Protein AF-A0A941W7H8-F1 (afdb_monomer_lite)

pLDDT: mean 78.8, std 16.35, range [46.91, 96.94]

Structure (mmCIF, N/CA/C/O backbone):
data_AF-A0A941W7H8-F1
#
_entry.id   AF-A0A941W7H8-F1
#
loop_
_atom_site.group_PDB
_atom_site.id
_atom_site.type_symbol
_atom_site.label_atom_id
_atom_site.label_alt_id
_atom_site.label_comp_id
_atom_site.label_asym_id
_atom_site.label_entity_id
_atom_site.label_seq_id
_atom_site.pdbx_PDB_ins_code
_atom_site.Cartn_x
_atom_site.Cartn_y
_atom_site.Cartn_z
_atom_site.occupancy
_atom_site.B_iso_or_equiv
_atom_site.auth_seq_id
_atom_site.auth_comp_id
_atom_site.auth_asym_id
_atom_site.auth_atom_id
_atom_site.pdbx_PDB_model_num
ATOM 1 N N . MET A 1 1 ? 35.694 -23.625 -44.343 1.00 49.50 1 MET A N 1
ATOM 2 C CA . MET A 1 1 ? 34.897 -23.511 -43.108 1.00 49.50 1 MET A CA 1
ATOM 3 C C . MET A 1 1 ? 34.350 -22.102 -43.119 1.00 49.50 1 MET A C 1
ATOM 5 O O . MET A 1 1 ? 35.145 -21.180 -43.228 1.00 49.50 1 MET A O 1
ATOM 9 N N . VAL A 1 2 ? 33.027 -21.968 -43.224 1.00 52.56 2 VAL A 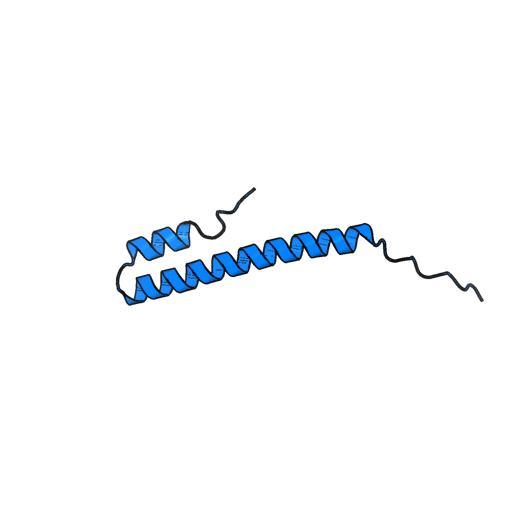N 1
ATOM 10 C CA . VAL A 1 2 ? 32.339 -20.676 -43.134 1.00 52.56 2 VAL A CA 1
ATOM 11 C C . VAL A 1 2 ? 32.376 -20.303 -41.661 1.00 52.56 2 VAL A C 1
ATOM 13 O O . VAL A 1 2 ? 31.729 -20.960 -40.854 1.00 52.56 2 VAL A O 1
ATOM 16 N N . ASP A 1 3 ? 33.220 -19.337 -41.326 1.00 59.09 3 ASP A N 1
ATOM 17 C CA . ASP A 1 3 ? 33.173 -18.652 -40.041 1.00 59.09 3 ASP A CA 1
ATOM 18 C C . ASP A 1 3 ? 32.229 -17.469 -40.267 1.00 59.09 3 ASP A C 1
ATOM 20 O O . ASP A 1 3 ? 32.616 -16.430 -40.801 1.00 59.09 3 ASP A O 1
ATOM 24 N N . GLU A 1 4 ? 30.938 -17.715 -40.054 1.00 63.16 4 GLU A N 1
ATOM 25 C CA . GLU A 1 4 ? 29.924 -16.667 -40.042 1.00 63.16 4 GLU A CA 1
ATOM 26 C C . GLU A 1 4 ? 30.098 -15.934 -38.707 1.00 63.16 4 GLU A C 1
ATOM 28 O O . GLU A 1 4 ? 29.924 -16.566 -37.660 1.00 63.16 4 GLU A O 1
ATOM 33 N N . PRO A 1 5 ? 30.513 -14.653 -38.686 1.00 58.88 5 PRO A N 1
ATOM 34 C CA . PRO A 1 5 ? 30.555 -13.926 -37.434 1.00 58.88 5 PRO A CA 1
ATOM 35 C C . PRO A 1 5 ? 29.113 -13.778 -36.950 1.00 58.88 5 PRO A C 1
ATOM 37 O O . PRO A 1 5 ? 28.300 -13.104 -37.581 1.00 58.88 5 PRO A O 1
ATOM 40 N N . VAL A 1 6 ? 28.818 -14.470 -35.850 1.00 61.03 6 VAL A N 1
ATOM 41 C CA . VAL A 1 6 ? 27.629 -14.309 -35.011 1.00 61.03 6 VAL A CA 1
ATOM 42 C C . VAL A 1 6 ? 27.199 -12.844 -34.979 1.00 61.03 6 VAL A C 1
ATOM 44 O O . VAL A 1 6 ? 28.010 -11.978 -34.650 1.00 61.03 6 VAL A O 1
ATOM 47 N N . SER A 1 7 ? 25.940 -12.585 -35.356 1.00 57.16 7 SER A N 1
ATOM 48 C CA . SER A 1 7 ? 25.302 -11.270 -35.278 1.00 57.16 7 SER A CA 1
ATOM 49 C C . SER A 1 7 ? 25.720 -10.560 -33.999 1.00 57.16 7 SER A C 1
ATOM 51 O O . SER A 1 7 ? 25.468 -11.055 -32.899 1.00 57.16 7 SER A O 1
ATOM 53 N N . SER A 1 8 ? 26.364 -9.405 -34.152 1.00 58.53 8 SER A N 1
ATOM 54 C CA . SER A 1 8 ? 26.553 -8.465 -33.056 1.00 58.53 8 SER A CA 1
ATOM 55 C C . SER A 1 8 ? 25.196 -8.255 -32.377 1.00 58.53 8 SER A C 1
ATOM 57 O O . SER A 1 8 ? 24.229 -7.992 -33.096 1.00 58.53 8 SER A O 1
ATOM 59 N N . PRO A 1 9 ? 25.088 -8.393 -31.044 1.00 59.66 9 PRO A N 1
ATOM 60 C CA . PRO A 1 9 ? 23.848 -8.057 -30.361 1.00 59.66 9 PRO A CA 1
ATOM 61 C C . PRO A 1 9 ? 23.561 -6.590 -30.667 1.00 59.66 9 PRO A C 1
ATOM 63 O O . PRO A 1 9 ? 24.449 -5.759 -30.481 1.00 59.66 9 PRO A O 1
ATOM 66 N N . GLU A 1 10 ? 22.380 -6.284 -31.201 1.00 55.31 10 GLU A N 1
ATOM 67 C CA . GLU A 1 10 ? 21.909 -4.906 -31.341 1.00 55.31 10 GLU A CA 1
ATOM 68 C C . GLU A 1 10 ? 21.938 -4.289 -29.929 1.00 55.31 10 GLU A C 1
ATOM 70 O O . GLU A 1 10 ? 21.168 -4.715 -29.067 1.00 55.31 10 GLU A O 1
ATOM 75 N N . PRO A 1 11 ? 22.884 -3.382 -29.617 1.00 55.50 11 PRO A N 1
ATOM 76 C CA . PRO A 1 11 ? 23.114 -2.958 -28.236 1.00 55.50 11 PRO A CA 1
ATOM 77 C C . PRO A 1 11 ? 22.081 -1.923 -27.769 1.00 55.50 11 PRO A C 1
ATOM 79 O O . PRO A 1 11 ? 21.976 -1.662 -26.575 1.00 55.50 11 PRO A O 1
ATOM 82 N N . ASP A 1 12 ? 21.318 -1.350 -28.699 1.00 57.78 12 ASP A N 1
ATOM 83 C CA . ASP A 1 12 ? 20.357 -0.281 -28.433 1.00 57.78 12 ASP A CA 1
ATOM 84 C C . ASP A 1 12 ? 18.994 -0.798 -27.952 1.00 57.78 12 ASP A C 1
ATOM 86 O O . ASP A 1 12 ? 18.352 -0.140 -27.141 1.00 57.78 12 ASP A O 1
ATOM 90 N N . THR A 1 13 ? 18.559 -1.987 -28.381 1.00 57.88 13 THR A N 1
ATOM 91 C CA . THR A 1 13 ? 17.272 -2.569 -27.960 1.00 57.88 13 THR A CA 1
ATOM 92 C C . THR A 1 13 ? 17.349 -3.176 -26.566 1.00 57.88 13 THR A C 1
ATOM 94 O O . THR A 1 13 ? 16.495 -2.900 -25.738 1.00 57.88 13 THR A O 1
ATOM 97 N N . ALA A 1 14 ? 18.405 -3.929 -26.246 1.00 59.69 14 ALA A N 1
ATOM 98 C CA . ALA A 1 14 ? 18.539 -4.547 -24.922 1.00 59.69 14 ALA A CA 1
ATOM 99 C C . ALA A 1 14 ? 18.721 -3.522 -23.784 1.00 59.69 14 ALA A C 1
ATOM 101 O O . ALA A 1 14 ? 18.310 -3.775 -22.656 1.00 59.69 14 ALA A O 1
ATOM 102 N N . ALA A 1 15 ? 19.339 -2.371 -24.069 1.00 60.66 15 ALA A N 1
ATOM 103 C CA . ALA A 1 15 ? 19.494 -1.291 -23.094 1.00 60.66 15 ALA A CA 1
ATOM 104 C C . ALA A 1 15 ? 18.185 -0.513 -22.862 1.00 60.66 15 ALA A C 1
ATOM 106 O O . ALA A 1 15 ? 17.935 -0.060 -21.744 1.00 60.66 15 ALA A O 1
ATOM 107 N N . ALA A 1 16 ? 17.359 -0.371 -23.903 1.00 60.75 16 ALA A N 1
ATOM 108 C CA . ALA A 1 16 ? 16.027 0.217 -23.797 1.00 60.75 16 ALA A CA 1
ATOM 109 C C . ALA A 1 16 ? 15.087 -0.694 -22.991 1.00 60.75 16 ALA A C 1
ATOM 111 O O . ALA A 1 16 ? 14.561 -0.251 -21.976 1.00 60.75 16 ALA A O 1
ATOM 112 N N . GLU A 1 17 ? 15.024 -1.984 -23.335 1.00 63.28 17 GLU A N 1
ATOM 113 C CA . GLU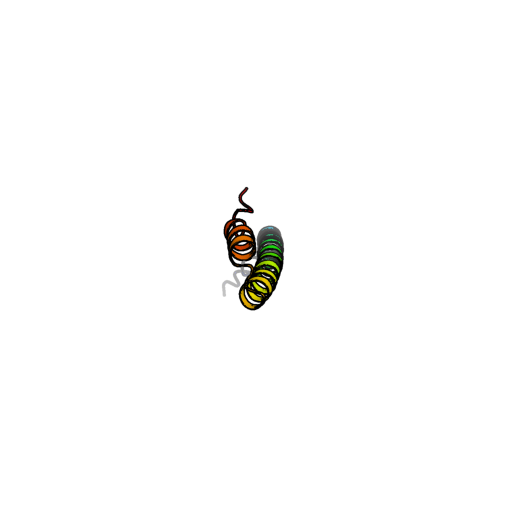 A 1 17 ? 14.168 -2.968 -22.651 1.00 63.28 17 GLU A CA 1
ATOM 114 C C . GLU A 1 17 ? 14.547 -3.126 -21.167 1.00 63.28 17 GLU A C 1
ATOM 116 O O . GLU A 1 17 ? 13.678 -3.254 -20.312 1.00 63.28 17 GLU A O 1
ATOM 121 N N . ALA A 1 18 ? 15.842 -3.051 -20.828 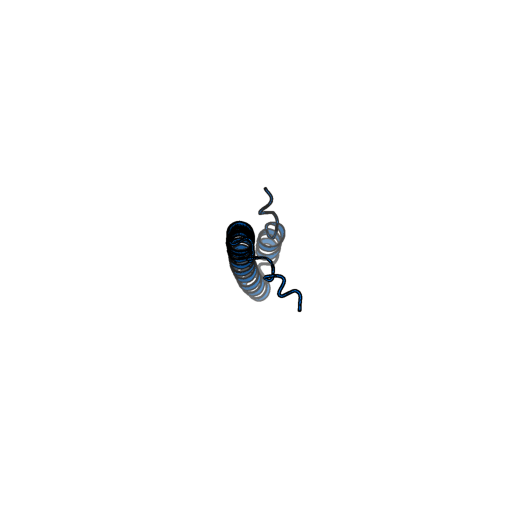1.00 68.94 18 ALA A N 1
ATOM 122 C CA . ALA A 1 18 ? 16.292 -3.057 -19.433 1.00 68.94 18 ALA A CA 1
ATOM 123 C C . ALA A 1 18 ? 15.843 -1.802 -18.662 1.00 68.94 18 ALA A C 1
ATOM 125 O O . ALA A 1 18 ? 15.509 -1.892 -17.486 1.00 68.94 18 ALA A O 1
ATOM 126 N N . SER A 1 19 ? 15.807 -0.639 -19.322 1.00 67.31 19 SER A N 1
ATOM 127 C CA . SER A 1 19 ? 15.336 0.607 -18.701 1.00 67.31 19 SER A CA 1
ATOM 128 C C .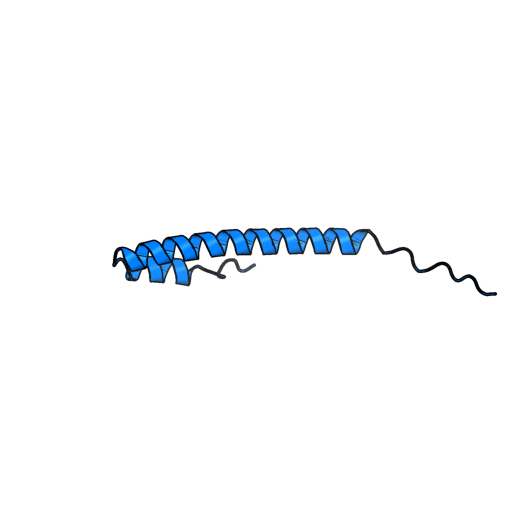 SER A 1 19 ? 13.819 0.597 -18.486 1.00 67.31 19 SER A C 1
ATOM 130 O O . SER A 1 19 ? 13.334 1.177 -17.519 1.00 67.31 19 SER A O 1
ATOM 132 N N . GLU A 1 20 ? 13.072 -0.052 -19.379 1.00 74.81 20 GLU A N 1
ATOM 133 C CA . GLU A 1 20 ? 11.625 -0.258 -19.257 1.00 74.81 20 GLU A CA 1
ATOM 134 C C . GLU A 1 20 ? 11.312 -1.242 -18.118 1.00 74.81 20 GLU A C 1
ATOM 136 O O . GLU A 1 20 ? 10.515 -0.919 -17.239 1.00 74.81 20 GLU A O 1
ATOM 141 N N . GLU A 1 21 ? 12.039 -2.362 -18.043 1.00 76.44 21 GLU A N 1
ATOM 142 C CA . GLU A 1 21 ? 11.924 -3.340 -16.953 1.00 76.44 21 GLU A CA 1
ATOM 143 C C . GLU A 1 21 ? 12.267 -2.722 -15.583 1.00 76.44 21 GLU A C 1
ATOM 145 O O . GLU A 1 21 ? 11.568 -2.963 -14.601 1.00 76.44 21 GLU A O 1
ATOM 150 N N . GLU A 1 22 ? 13.296 -1.870 -15.490 1.00 79.12 22 GLU A N 1
ATOM 151 C CA . GLU A 1 22 ? 13.628 -1.155 -14.246 1.00 79.12 22 GLU A CA 1
ATOM 152 C C . GLU A 1 22 ? 12.509 -0.197 -13.793 1.00 79.12 22 GLU A C 1
ATOM 154 O O . GLU A 1 22 ? 12.254 -0.067 -12.592 1.00 79.12 22 GLU A O 1
ATOM 159 N N . VAL A 1 23 ? 11.813 0.454 -14.732 1.00 79.81 23 VAL A N 1
ATOM 160 C CA . VAL A 1 23 ? 10.659 1.318 -14.429 1.00 79.81 23 VAL A CA 1
ATOM 161 C C . VAL A 1 23 ? 9.463 0.489 -13.961 1.00 79.81 23 VAL A C 1
ATOM 163 O O . VAL A 1 23 ? 8.835 0.847 -12.963 1.00 79.81 23 VAL A O 1
ATOM 166 N N . GLU A 1 24 ? 9.180 -0.635 -14.621 1.00 82.69 24 GLU A N 1
ATOM 167 C CA . GLU A 1 24 ? 8.125 -1.568 -14.206 1.00 82.69 24 GLU A CA 1
ATOM 168 C C . GLU A 1 24 ? 8.399 -2.153 -12.811 1.00 82.69 24 GLU A C 1
ATOM 170 O O . GLU A 1 24 ? 7.500 -2.209 -11.971 1.00 82.69 24 GLU A O 1
ATOM 175 N N . LEU A 1 25 ? 9.652 -2.520 -12.518 1.00 85.81 25 LEU A N 1
ATOM 176 C CA . LEU A 1 25 ? 10.064 -3.008 -11.199 1.00 85.81 25 LEU A CA 1
ATOM 177 C C . LEU A 1 25 ? 9.957 -1.925 -10.120 1.00 85.81 25 LEU A C 1
ATOM 179 O O . LEU A 1 25 ? 9.523 -2.217 -9.005 1.00 85.81 25 LEU A O 1
ATOM 183 N N . SER A 1 26 ? 10.305 -0.676 -10.441 1.00 82.44 26 SER A N 1
ATOM 184 C CA . SER A 1 26 ? 10.112 0.451 -9.523 1.00 82.44 26 SER A CA 1
ATOM 185 C C . SER A 1 26 ? 8.630 0.718 -9.245 1.00 82.44 26 SER A C 1
ATOM 187 O O . SER A 1 26 ? 8.286 1.079 -8.118 1.00 82.44 26 SER A O 1
ATOM 189 N N . GLY A 1 27 ? 7.757 0.551 -10.244 1.00 87.06 27 GLY A N 1
ATOM 190 C CA . GLY A 1 27 ? 6.305 0.628 -10.064 1.00 87.06 27 GLY A CA 1
ATOM 191 C C . GLY A 1 27 ? 5.798 -0.480 -9.143 1.00 87.06 27 GLY A C 1
ATOM 192 O O . GLY A 1 27 ? 5.091 -0.206 -8.177 1.00 87.06 27 GLY A O 1
ATOM 193 N N . LEU A 1 28 ? 6.262 -1.711 -9.364 1.00 88.19 28 LEU A N 1
ATOM 194 C CA . LEU A 1 28 ? 5.906 -2.863 -8.538 1.00 88.19 28 LEU A CA 1
ATOM 195 C C . LEU A 1 28 ? 6.360 -2.713 -7.074 1.00 88.19 28 LEU A C 1
ATOM 197 O O . LEU A 1 28 ? 5.634 -3.116 -6.168 1.00 88.19 28 LEU A O 1
ATOM 201 N N . GLU A 1 29 ? 7.540 -2.135 -6.823 1.00 90.19 29 GLU A N 1
ATOM 202 C CA . GLU A 1 29 ? 8.016 -1.861 -5.458 1.00 90.19 29 GLU A CA 1
ATOM 203 C C . GLU A 1 29 ? 7.138 -0.812 -4.755 1.00 90.19 29 GLU A C 1
ATOM 205 O O . GLU A 1 29 ? 6.799 -0.969 -3.580 1.00 90.19 29 GLU A O 1
ATOM 210 N N . SER A 1 30 ? 6.707 0.220 -5.487 1.00 90.31 30 SER A N 1
ATOM 211 C CA . SER A 1 30 ? 5.762 1.220 -4.981 1.00 90.31 30 SER A CA 1
ATOM 212 C C . SER A 1 30 ? 4.400 0.599 -4.652 1.00 90.31 30 SER A C 1
ATOM 214 O O . SER A 1 30 ? 3.858 0.837 -3.572 1.00 90.31 30 SER A O 1
ATOM 216 N N . ASP A 1 31 ? 3.865 -0.230 -5.549 1.00 92.31 31 ASP A N 1
ATOM 217 C CA . ASP A 1 31 ? 2.595 -0.930 -5.341 1.00 92.31 31 ASP A CA 1
ATOM 218 C C . ASP A 1 31 ? 2.667 -1.882 -4.137 1.00 92.31 31 ASP A C 1
ATOM 220 O O . ASP A 1 31 ? 1.736 -1.953 -3.333 1.00 92.31 31 ASP A O 1
ATOM 224 N N . MET A 1 32 ? 3.799 -2.573 -3.956 1.00 92.19 32 MET A N 1
ATOM 225 C CA . MET A 1 32 ? 4.034 -3.436 -2.796 1.00 92.19 32 MET A CA 1
ATOM 226 C C . MET A 1 32 ? 3.958 -2.647 -1.480 1.00 92.19 32 MET A C 1
ATOM 228 O O . MET A 1 32 ? 3.296 -3.099 -0.546 1.00 92.19 32 MET A O 1
ATOM 232 N N . ALA A 1 33 ? 4.567 -1.461 -1.410 1.00 93.81 33 ALA A N 1
ATOM 233 C CA . ALA A 1 33 ? 4.522 -0.626 -0.209 1.00 93.81 33 ALA A CA 1
ATOM 234 C C . ALA A 1 33 ? 3.087 -0.186 0.143 1.00 93.81 33 ALA A C 1
ATOM 236 O O . ALA A 1 33 ? 2.705 -0.177 1.313 1.00 93.81 33 ALA A O 1
ATOM 237 N N . VAL A 1 34 ? 2.266 0.127 -0.866 1.00 94.56 34 VAL A N 1
ATOM 238 C CA . VAL A 1 34 ? 0.844 0.462 -0.673 1.00 94.56 34 VAL A CA 1
ATOM 239 C C . VAL A 1 34 ? 0.054 -0.743 -0.152 1.00 94.56 34 VAL A C 1
ATOM 241 O O . VAL A 1 34 ? -0.795 -0.584 0.725 1.00 94.56 34 VAL A O 1
ATOM 244 N N . VAL A 1 35 ? 0.349 -1.959 -0.627 1.00 94.44 35 VAL A N 1
ATOM 245 C CA . VAL A 1 35 ? -0.266 -3.188 -0.092 1.00 94.44 35 VAL A CA 1
ATOM 246 C C . VAL A 1 35 ? 0.111 -3.403 1.374 1.00 94.44 35 VAL A C 1
ATOM 248 O O . VAL A 1 35 ? -0.761 -3.728 2.178 1.00 94.44 35 VAL A O 1
ATOM 251 N N . GLU A 1 36 ? 1.380 -3.215 1.741 1.00 95.94 36 GLU A N 1
ATOM 252 C CA . GLU A 1 36 ? 1.832 -3.349 3.132 1.00 95.94 36 GLU A CA 1
ATOM 253 C C . GLU A 1 36 ? 1.129 -2.341 4.055 1.00 95.94 36 GLU A C 1
ATOM 255 O O . GLU A 1 36 ? 0.629 -2.718 5.118 1.00 95.94 36 GLU A O 1
ATOM 260 N N . GLU A 1 37 ? 0.995 -1.087 3.618 1.00 95.31 37 GLU A N 1
ATOM 261 C CA . GLU A 1 37 ? 0.256 -0.061 4.360 1.00 95.31 37 GLU A CA 1
ATOM 262 C C . GLU A 1 37 ? -1.238 -0.409 4.478 1.00 95.31 37 GLU A C 1
ATOM 264 O O . GLU A 1 37 ? -1.818 -0.327 5.564 1.00 95.31 37 GLU A O 1
ATOM 269 N N . ALA A 1 38 ? -1.864 -0.886 3.399 1.00 95.62 38 ALA A N 1
ATOM 270 C CA . ALA A 1 38 ? -3.254 -1.331 3.431 1.00 95.62 38 ALA A CA 1
ATOM 271 C C . ALA A 1 38 ? -3.460 -2.507 4.405 1.00 95.62 38 ALA A C 1
ATOM 273 O O . ALA A 1 38 ? -4.482 -2.563 5.093 1.00 95.62 38 ALA A O 1
ATOM 274 N N . MET A 1 39 ? -2.490 -3.421 4.527 1.00 95.88 39 MET A N 1
ATOM 275 C CA . MET A 1 39 ? -2.532 -4.504 5.517 1.00 95.88 39 MET A CA 1
ATOM 276 C C . MET A 1 39 ? -2.483 -3.973 6.957 1.00 95.88 39 MET A C 1
ATOM 278 O O . MET A 1 39 ? -3.286 -4.415 7.782 1.00 95.88 39 MET A O 1
ATOM 282 N N . GLU A 1 40 ? -1.635 -2.982 7.256 1.00 96.94 40 GLU A N 1
A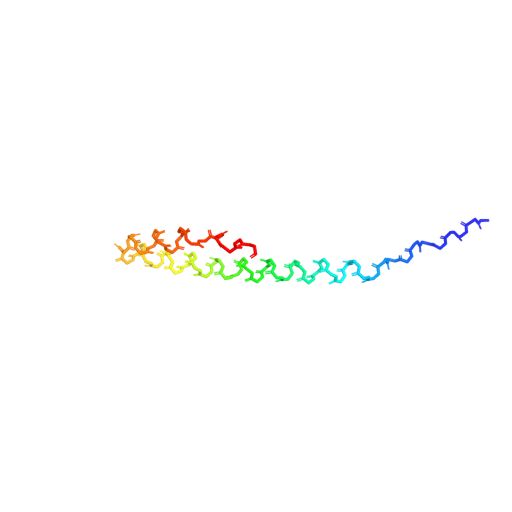TOM 283 C CA . GLU A 1 40 ? -1.644 -2.305 8.567 1.00 96.94 40 GLU A CA 1
ATOM 284 C C . GLU A 1 40 ? -2.995 -1.634 8.859 1.00 96.94 40 GLU A C 1
ATOM 286 O O . GLU A 1 40 ? -3.494 -1.666 9.990 1.00 96.94 40 GLU A O 1
ATOM 291 N N . GLN A 1 41 ? -3.636 -1.066 7.835 1.00 95.75 41 GLN A N 1
ATOM 292 C CA . GLN A 1 41 ? -4.959 -0.457 7.970 1.00 95.75 41 GLN A CA 1
ATOM 293 C C . GLN A 1 41 ? -6.059 -1.493 8.219 1.00 95.75 41 GLN A C 1
ATOM 295 O O . GLN A 1 41 ? -6.963 -1.249 9.023 1.00 95.75 41 GLN A O 1
ATOM 300 N N . VAL A 1 42 ? -5.966 -2.676 7.609 1.00 96.12 42 VAL A N 1
ATOM 301 C CA . VAL A 1 42 ? -6.854 -3.807 7.916 1.00 96.12 42 VAL A CA 1
ATOM 302 C C . VAL A 1 42 ? -6.665 -4.269 9.361 1.00 96.12 42 VAL A C 1
ATOM 304 O O . VAL A 1 42 ? -7.655 -4.433 10.079 1.00 96.12 42 VAL A O 1
ATOM 307 N N . ASP A 1 43 ? -5.418 -4.413 9.815 1.00 96.81 43 ASP A N 1
ATOM 308 C CA . ASP A 1 43 ? -5.103 -4.819 11.190 1.00 96.81 43 ASP A CA 1
ATOM 309 C C . ASP A 1 43 ? -5.564 -3.782 12.231 1.00 96.81 43 ASP A C 1
ATOM 311 O O . ASP A 1 43 ? -5.967 -4.143 13.342 1.00 96.81 43 ASP A O 1
ATOM 315 N N . SER A 1 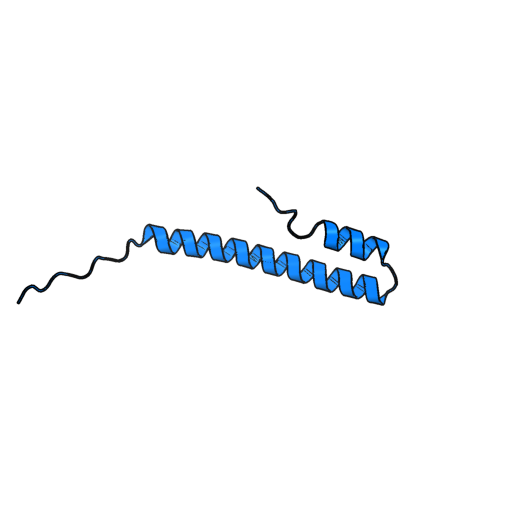44 ? -5.583 -2.493 11.871 1.00 95.69 44 SER A N 1
ATOM 316 C CA . SER A 1 44 ? -6.129 -1.421 12.716 1.00 95.69 44 SER A CA 1
ATOM 317 C C . SER A 1 44 ? -7.664 -1.341 12.710 1.00 95.69 44 SER A C 1
ATOM 319 O O . SER A 1 44 ? -8.249 -0.620 13.524 1.00 95.69 44 SER A O 1
ATOM 321 N N . GLY A 1 45 ? -8.330 -2.108 11.838 1.00 95.69 45 GLY A N 1
ATOM 322 C CA . GLY A 1 45 ? -9.785 -2.120 11.667 1.00 95.69 45 GLY A CA 1
ATOM 323 C C . GLY A 1 45 ? -10.320 -1.016 10.748 1.00 95.69 45 GLY A C 1
ATOM 324 O O . GLY A 1 45 ? -11.534 -0.809 10.690 1.00 95.69 45 GLY A O 1
ATOM 325 N N . THR A 1 46 ? -9.443 -0.320 10.023 1.00 96.06 46 THR A N 1
ATOM 326 C CA . THR A 1 46 ? -9.781 0.788 9.119 1.00 96.06 46 THR A CA 1
ATOM 327 C C . THR A 1 46 ? -9.996 0.280 7.686 1.00 96.06 46 THR A C 1
ATOM 329 O O . THR A 1 46 ? -9.256 0.621 6.764 1.00 96.06 46 THR A O 1
ATOM 332 N N . LEU A 1 47 ? -11.023 -0.557 7.498 1.00 94.50 47 LEU A N 1
ATOM 333 C CA . LEU A 1 47 ? -11.266 -1.262 6.230 1.00 94.50 47 LEU A CA 1
ATOM 334 C C . LEU A 1 47 ? -11.582 -0.332 5.053 1.00 94.50 47 LEU A C 1
ATOM 336 O O . LEU A 1 47 ? -11.092 -0.587 3.963 1.00 94.50 47 LEU A O 1
ATOM 340 N N . ASP A 1 48 ? -12.344 0.747 5.258 1.00 96.06 48 ASP A N 1
ATOM 341 C CA . ASP A 1 48 ? -12.685 1.685 4.175 1.00 96.06 48 ASP A CA 1
ATOM 342 C C . ASP A 1 48 ? -11.439 2.381 3.600 1.00 96.06 48 ASP A C 1
ATOM 344 O O . ASP A 1 48 ? -11.349 2.618 2.401 1.00 96.06 48 ASP A O 1
ATOM 348 N N . VAL A 1 49 ? -10.452 2.676 4.455 1.00 92.62 49 VAL A N 1
ATOM 349 C CA . VAL A 1 49 ? -9.192 3.303 4.031 1.00 92.62 49 VAL A CA 1
ATOM 350 C C . VAL A 1 49 ? -8.302 2.295 3.308 1.00 92.62 49 VAL A C 1
ATOM 352 O O . VAL A 1 49 ? -7.704 2.638 2.295 1.00 92.62 49 VAL A O 1
ATOM 355 N N . ALA A 1 50 ? -8.246 1.051 3.790 1.00 94.94 50 ALA A N 1
ATOM 356 C CA . ALA A 1 50 ? -7.541 -0.018 3.088 1.00 94.94 50 ALA A CA 1
ATOM 357 C C . ALA A 1 50 ? -8.155 -0.293 1.701 1.00 94.94 50 ALA A C 1
ATOM 359 O O . ALA A 1 50 ? -7.421 -0.490 0.738 1.00 94.94 50 ALA A O 1
ATOM 360 N N . ASP A 1 51 ? -9.487 -0.271 1.586 1.00 94.56 51 ASP A N 1
ATOM 361 C CA . ASP A 1 51 ? -10.200 -0.476 0.319 1.00 94.56 51 ASP A CA 1
ATOM 362 C C . ASP A 1 51 ? -9.884 0.641 -0.691 1.00 94.56 51 ASP A C 1
ATOM 364 O O . ASP A 1 51 ? -9.582 0.354 -1.847 1.00 94.56 51 ASP A O 1
ATOM 368 N N . GLU A 1 52 ? -9.845 1.903 -0.244 1.00 93.19 52 GLU A N 1
ATOM 369 C CA . GLU A 1 52 ? -9.457 3.046 -1.084 1.00 93.19 52 GLU A CA 1
ATOM 370 C C . GLU A 1 52 ? -7.997 2.953 -1.563 1.00 93.19 52 GLU A C 1
ATOM 372 O O . GLU A 1 52 ? -7.721 3.207 -2.736 1.00 93.19 52 GLU A O 1
ATOM 377 N N . MET A 1 53 ? -7.070 2.536 -0.690 1.00 91.31 53 MET A N 1
ATOM 378 C CA . MET A 1 53 ? -5.657 2.334 -1.046 1.00 91.31 53 MET A CA 1
ATOM 379 C C . MET A 1 53 ? -5.484 1.242 -2.105 1.00 91.31 53 MET A C 1
ATOM 381 O O . MET A 1 53 ? -4.775 1.442 -3.089 1.00 91.31 53 MET A O 1
ATOM 385 N N . ILE A 1 54 ? -6.160 0.101 -1.930 1.00 91.62 54 ILE A N 1
ATOM 386 C CA . ILE A 1 54 ? -6.093 -1.020 -2.877 1.00 91.62 54 ILE A CA 1
ATOM 387 C C . ILE A 1 54 ? -6.783 -0.670 -4.201 1.00 91.62 54 ILE A C 1
ATOM 389 O O . ILE A 1 54 ? -6.305 -1.077 -5.255 1.00 91.62 54 ILE A O 1
ATOM 393 N N . ALA A 1 55 ? -7.877 0.096 -4.176 1.00 91.38 55 ALA A N 1
ATOM 394 C CA . ALA A 1 55 ? -8.580 0.514 -5.389 1.00 91.38 55 ALA A CA 1
ATOM 395 C C . ALA A 1 55 ? -7.733 1.417 -6.303 1.00 91.38 55 ALA A C 1
ATOM 397 O O . ALA A 1 55 ? -8.008 1.477 -7.497 1.00 91.38 55 ALA A O 1
ATOM 398 N N . GLY A 1 56 ? -6.721 2.103 -5.758 1.00 84.94 56 GLY A N 1
ATOM 399 C CA . GLY A 1 56 ? -5.770 2.911 -6.526 1.00 84.94 56 GLY A CA 1
ATOM 400 C C . GLY A 1 56 ? -4.565 2.140 -7.082 1.00 84.94 56 GLY A C 1
ATOM 401 O O . GLY A 1 56 ? -3.787 2.715 -7.840 1.00 84.94 56 GLY A O 1
ATOM 402 N N . LEU A 1 57 ? -4.387 0.863 -6.721 1.00 87.94 57 LEU A N 1
ATOM 403 C CA . LEU A 1 57 ? -3.284 0.040 -7.222 1.00 87.94 57 LEU A CA 1
ATOM 404 C C . LEU A 1 57 ? -3.492 -0.332 -8.688 1.00 87.94 57 LEU A C 1
ATOM 406 O O . LEU A 1 57 ? -4.558 -0.809 -9.075 1.00 87.94 57 LEU A O 1
ATOM 410 N N . GLY A 1 58 ? -2.450 -0.167 -9.502 1.00 73.69 58 GLY A N 1
ATOM 411 C CA . GLY A 1 58 ? -2.514 -0.460 -10.934 1.00 73.69 58 GLY A CA 1
ATOM 412 C C . GLY A 1 58 ? -3.287 0.569 -11.770 1.00 73.69 58 GLY A C 1
ATOM 413 O O . GLY A 1 58 ? -3.276 0.454 -12.991 1.00 73.69 58 GLY A O 1
ATOM 414 N N . ASP A 1 59 ? -3.879 1.604 -11.155 1.00 71.69 59 ASP A N 1
ATOM 415 C CA . ASP A 1 59 ? -4.416 2.792 -11.851 1.00 71.69 59 ASP A CA 1
ATOM 416 C C . ASP A 1 59 ? -3.301 3.773 -12.265 1.00 71.69 59 ASP A C 1
ATOM 418 O O . ASP A 1 59 ? -3.542 4.855 -12.802 1.00 71.69 59 ASP A O 1
ATOM 422 N N . THR A 1 60 ? -2.047 3.364 -12.082 1.00 59.62 60 THR A N 1
ATOM 423 C CA . THR A 1 60 ? -0.878 3.921 -12.760 1.00 59.62 60 THR A CA 1
ATOM 424 C C . THR A 1 60 ? -0.921 3.551 -14.257 1.00 59.62 60 THR A C 1
ATOM 426 O O . THR A 1 60 ? 0.008 2.942 -14.780 1.00 59.62 60 THR A O 1
ATOM 429 N N . GLU A 1 61 ? -2.018 3.860 -14.962 1.00 54.12 61 GLU A N 1
ATOM 430 C CA . GLU A 1 61 ? -2.131 3.669 -16.411 1.00 54.12 61 GLU A CA 1
ATOM 431 C C . GLU A 1 61 ? -1.814 4.974 -17.166 1.00 54.12 61 GLU A C 1
ATOM 433 O O . GLU A 1 61 ? -2.433 6.015 -16.933 1.00 54.12 61 GLU A O 1
ATOM 438 N N . ALA A 1 62 ? -0.899 4.815 -18.134 1.00 46.91 62 ALA A N 1
ATOM 439 C CA . ALA A 1 62 ? -0.623 5.617 -19.338 1.00 46.91 62 ALA A CA 1
ATOM 440 C C . ALA A 1 62 ? 0.262 6.876 -19.244 1.00 46.91 62 ALA A C 1
ATOM 442 O O . ALA A 1 62 ? -0.179 7.938 -18.750 1.00 46.91 62 ALA A O 1
#

Radius of gyration: 21.1 Å; chains: 1; bounding box: 48×29×56 Å

Secondary structure (DSSP, 8-state):
----------HHHHHHHHHHHHHHHHHHHHHHHHHHHHHHHHHTT-HHHHHHHHHTTT----

Foldseek 3Di:
DDPDPDDDPPPVVVVVVVVVVVVVVVLVVVLVVLQVVLVVCVVVVNNVVSVVSNVCRPVPDD

Sequence (62 aa):
MVDEPVSSPEPDTAAAEASEEEVELSGLESDMAVVEEAMEQVDSGTLDVADEMIAGLGDTEA